Protein AF-A0A7S0Y545-F1 (afdb_monomer_lite)

pLDDT: mean 76.56, std 19.98, range [39.31, 96.38]

Sequence (110 aa):
SDDECVPLPFCPPYDPPEHGSVFPAGNVTVGGCVALECDEGYGFDPDGEGKTDPCCLRDLIGGGGKFEEGKKCYPPQDFCHVCDDIDRCPHCFIGRKEFAGKRREFHFDR

Structure (mmCIF, N/CA/C/O backbone):
data_AF-A0A7S0Y545-F1
#
_entry.id   AF-A0A7S0Y545-F1
#
loop_
_atom_site.group_PDB
_atom_site.id
_atom_site.type_symbol
_atom_site.label_atom_id
_atom_site.label_alt_id
_atom_site.label_comp_id
_atom_site.label_asym_id
_atom_site.label_entity_id
_atom_site.label_seq_id
_atom_site.pdbx_PDB_ins_code
_atom_site.Cartn_x
_atom_site.Cartn_y
_atom_site.Cartn_z
_atom_site.occupancy
_atom_site.B_iso_or_equiv
_atom_site.auth_seq_id
_atom_site.auth_comp_id
_atom_site.auth_asym_id
_atom_site.auth_atom_id
_atom_site.pdbx_PDB_model_num
ATOM 1 N N . SER A 1 1 ? 17.929 6.547 -34.557 1.00 51.59 1 SER A N 1
ATOM 2 C CA . SER A 1 1 ? 16.643 6.469 -33.846 1.00 51.59 1 SER A CA 1
ATOM 3 C C . SER A 1 1 ? 16.746 5.248 -32.988 1.00 51.59 1 SER A C 1
ATOM 5 O O . SER A 1 1 ? 16.531 4.150 -33.482 1.00 51.59 1 SER A O 1
ATOM 7 N N . ASP A 1 2 ? 17.211 5.447 -31.767 1.00 56.78 2 ASP A N 1
ATOM 8 C CA . ASP A 1 2 ? 17.566 4.364 -30.865 1.00 56.78 2 ASP A CA 1
ATOM 9 C C . ASP A 1 2 ? 16.413 4.224 -29.882 1.00 56.78 2 ASP A C 1
ATOM 11 O O . ASP A 1 2 ? 16.403 4.812 -28.804 1.00 56.78 2 ASP A O 1
ATOM 15 N N . ASP A 1 3 ? 15.380 3.513 -30.335 1.00 68.31 3 ASP A N 1
ATOM 16 C CA . ASP A 1 3 ? 14.319 3.002 -29.472 1.00 68.31 3 ASP A CA 1
ATOM 17 C C . ASP A 1 3 ? 14.866 1.730 -28.803 1.00 68.31 3 ASP A C 1
ATOM 19 O O . ASP A 1 3 ? 14.551 0.601 -29.176 1.00 68.31 3 ASP A O 1
ATOM 23 N N . GLU A 1 4 ? 15.823 1.911 -27.890 1.00 76.19 4 GLU A N 1
ATOM 24 C CA . GLU A 1 4 ? 16.260 0.828 -27.016 1.00 76.19 4 GLU A CA 1
ATOM 25 C C . GLU A 1 4 ? 15.217 0.651 -25.911 1.00 76.19 4 GLU A C 1
ATOM 27 O O . GLU A 1 4 ? 15.039 1.517 -25.049 1.00 76.19 4 GLU A O 1
ATOM 32 N N . CYS A 1 5 ? 14.541 -0.501 -25.907 1.00 77.75 5 CYS A N 1
ATOM 33 C CA . CYS A 1 5 ? 13.757 -0.954 -24.763 1.00 77.75 5 CYS A CA 1
ATOM 34 C C . CYS A 1 5 ? 14.693 -1.243 -23.584 1.00 77.75 5 CYS A C 1
ATOM 36 O O . CYS A 1 5 ? 15.118 -2.378 -23.365 1.00 77.75 5 CYS A O 1
ATOM 38 N N . VAL A 1 6 ? 15.012 -0.212 -22.808 1.00 77.94 6 VAL A N 1
ATOM 39 C CA . VAL A 1 6 ? 15.703 -0.385 -21.532 1.00 77.94 6 VAL A CA 1
ATOM 40 C C . VAL A 1 6 ? 14.742 -1.006 -20.511 1.00 77.94 6 VAL A C 1
ATOM 42 O O . VAL A 1 6 ? 13.595 -0.559 -20.397 1.00 77.94 6 VAL A O 1
ATOM 45 N N . PRO A 1 7 ? 15.164 -2.041 -19.763 1.00 79.31 7 PRO A N 1
ATOM 46 C CA . PRO A 1 7 ? 14.319 -2.650 -18.746 1.00 79.31 7 PRO A CA 1
ATOM 47 C C . PRO A 1 7 ? 13.936 -1.612 -17.687 1.00 79.31 7 PRO A C 1
ATOM 49 O O . PRO A 1 7 ? 14.788 -0.885 -17.170 1.00 79.31 7 PRO A O 1
ATOM 52 N N . LEU A 1 8 ? 12.639 -1.536 -17.377 1.00 81.81 8 LEU A N 1
ATOM 53 C CA . LEU A 1 8 ? 12.142 -0.610 -16.369 1.00 81.81 8 LEU A CA 1
ATOM 54 C C . LEU A 1 8 ? 12.596 -1.052 -14.971 1.00 81.81 8 LEU A C 1
ATOM 56 O O . LEU A 1 8 ? 12.548 -2.246 -14.657 1.00 81.81 8 LEU A O 1
ATOM 60 N N . PRO A 1 9 ? 12.989 -0.102 -14.109 1.00 89.75 9 PRO A N 1
ATOM 61 C CA . PRO A 1 9 ? 13.230 -0.406 -12.711 1.00 89.75 9 PRO A CA 1
ATOM 62 C C . PRO A 1 9 ? 11.947 -0.912 -12.040 1.00 89.75 9 PRO A C 1
ATOM 64 O O . PRO A 1 9 ? 10.828 -0.617 -12.468 1.00 89.75 9 PRO A O 1
ATOM 67 N N . PHE A 1 10 ? 12.118 -1.670 -10.964 1.00 92.50 10 PHE A N 1
ATOM 68 C CA . PHE A 1 10 ? 11.036 -2.174 -10.126 1.00 92.50 10 PHE A CA 1
ATOM 69 C C . PHE A 1 10 ? 11.235 -1.712 -8.685 1.00 92.50 10 PHE A C 1
ATOM 71 O O . PHE A 1 10 ? 12.362 -1.484 -8.241 1.00 92.50 10 PHE A O 1
ATOM 78 N N . CYS A 1 11 ? 10.131 -1.585 -7.963 1.00 94.38 11 CYS A N 1
ATOM 79 C CA . CYS A 1 11 ? 10.123 -1.462 -6.521 1.00 94.38 11 CYS A CA 1
ATOM 80 C C . CYS A 1 11 ? 10.144 -2.863 -5.884 1.00 94.38 11 CYS A C 1
ATOM 82 O O . CYS A 1 11 ? 9.540 -3.794 -6.439 1.00 94.38 11 CYS A O 1
ATOM 84 N N . PRO A 1 12 ? 10.820 -3.033 -4.729 1.00 93.50 12 PRO A N 1
ATOM 85 C CA . PRO A 1 12 ? 10.651 -4.226 -3.897 1.00 93.50 12 PRO A CA 1
ATOM 86 C C . PRO A 1 12 ? 9.186 -4.351 -3.442 1.00 93.50 12 PRO A C 1
ATOM 88 O O . PRO A 1 12 ? 8.431 -3.405 -3.642 1.00 93.50 12 PRO A O 1
ATOM 91 N N . PRO A 1 13 ? 8.750 -5.472 -2.847 1.00 95.00 13 PRO A N 1
ATOM 92 C CA . PRO A 1 13 ? 7.399 -5.577 -2.300 1.00 95.00 13 PRO A CA 1
ATOM 93 C C . PRO A 1 13 ? 7.121 -4.433 -1.319 1.00 95.00 13 PRO A C 1
ATOM 95 O O . PRO A 1 13 ? 7.990 -4.082 -0.522 1.00 95.00 13 PRO A O 1
ATOM 98 N N . TYR A 1 14 ? 5.936 -3.829 -1.414 1.00 94.25 14 TYR A N 1
ATOM 99 C CA . TYR A 1 14 ? 5.532 -2.753 -0.511 1.00 94.25 14 TYR A CA 1
ATOM 100 C C . TYR A 1 14 ? 5.309 -3.320 0.896 1.00 94.25 14 TYR A C 1
ATOM 102 O O . TYR A 1 14 ? 4.627 -4.335 1.040 1.00 94.25 14 TYR A O 1
ATOM 110 N N . ASP A 1 15 ? 5.857 -2.673 1.925 1.00 94.38 15 ASP A N 1
ATOM 111 C CA . ASP A 1 15 ? 5.605 -3.055 3.315 1.00 94.38 15 ASP A CA 1
ATOM 112 C C . ASP A 1 15 ? 4.177 -2.647 3.713 1.00 94.38 15 ASP A C 1
ATOM 114 O O . ASP A 1 15 ? 3.865 -1.452 3.709 1.00 94.38 15 ASP A O 1
ATOM 118 N N . PRO A 1 16 ? 3.283 -3.599 4.033 1.00 91.75 16 PRO A N 1
ATOM 119 C CA . PRO A 1 16 ? 1.910 -3.271 4.390 1.00 91.75 16 PRO A CA 1
ATOM 120 C C . PRO A 1 16 ? 1.857 -2.388 5.648 1.00 91.75 16 PRO A C 1
ATOM 122 O O . PRO A 1 16 ? 2.695 -2.537 6.545 1.00 91.75 16 PRO A O 1
ATOM 125 N N . PRO A 1 17 ? 0.877 -1.470 5.740 1.00 91.44 17 PRO A N 1
ATOM 126 C CA . PRO A 1 17 ? 0.664 -0.697 6.954 1.00 91.44 17 PRO A CA 1
ATOM 127 C C . PRO A 1 17 ? 0.278 -1.617 8.120 1.00 91.44 17 PRO A C 1
ATOM 129 O O . PRO A 1 17 ? -0.269 -2.702 7.927 1.00 91.44 17 PRO A O 1
ATOM 132 N N . GLU A 1 18 ? 0.539 -1.165 9.346 1.00 92.69 18 GLU A N 1
ATOM 133 C CA . GLU A 1 18 ? 0.054 -1.858 10.540 1.00 92.69 18 GLU A CA 1
ATOM 134 C C . GLU A 1 18 ? -1.476 -1.954 10.494 1.00 92.69 18 GLU A C 1
ATOM 136 O O . GLU A 1 18 ? -2.136 -0.974 10.153 1.00 92.69 18 GLU A O 1
ATOM 141 N N . HIS A 1 19 ? -2.026 -3.130 10.810 1.00 92.75 19 HIS A N 1
ATOM 142 C CA . HIS A 1 19 ? -3.459 -3.422 10.683 1.00 92.75 19 HIS A CA 1
ATOM 143 C C . HIS A 1 19 ? -4.021 -3.212 9.267 1.00 92.75 19 HIS A C 1
ATOM 145 O O . HIS A 1 19 ? -5.142 -2.727 9.082 1.00 92.75 19 HIS A O 1
ATOM 151 N N . GLY A 1 20 ? -3.222 -3.548 8.255 1.00 93.94 20 GLY A N 1
ATOM 152 C CA . GLY A 1 20 ? -3.660 -3.567 6.875 1.00 93.94 20 GLY A CA 1
ATOM 153 C C . GLY A 1 20 ? -2.865 -4.534 6.011 1.00 93.94 20 GLY A C 1
ATOM 154 O O . GLY A 1 20 ? -1.880 -5.151 6.413 1.00 93.94 20 GLY A O 1
ATOM 155 N N . SER A 1 21 ? -3.331 -4.654 4.781 1.00 94.75 21 SER A N 1
ATOM 156 C CA . SER A 1 21 ? -2.813 -5.526 3.744 1.00 94.75 2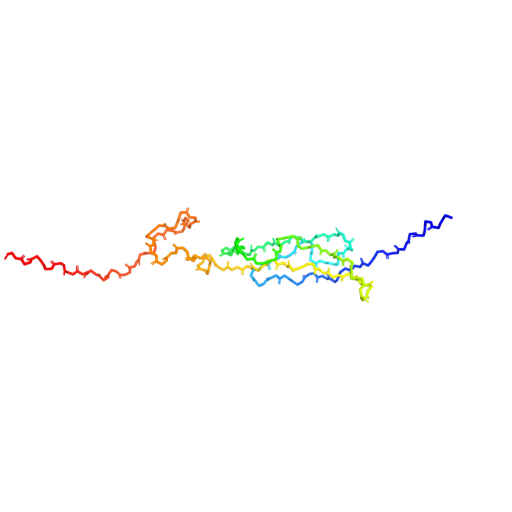1 SER A CA 1
ATOM 157 C C . SER A 1 21 ? -2.533 -4.722 2.478 1.00 94.75 21 SER A C 1
ATOM 159 O O . SER A 1 21 ? -3.086 -3.643 2.260 1.00 94.75 21 SER A O 1
ATOM 161 N N . VAL A 1 22 ? -1.655 -5.254 1.629 1.00 96.38 22 VAL A N 1
ATOM 162 C CA . VAL A 1 22 ? -1.270 -4.628 0.362 1.00 96.38 22 VAL A CA 1
ATOM 163 C C . VAL A 1 22 ? -1.436 -5.594 -0.802 1.00 96.38 22 VAL A C 1
ATOM 165 O O . VAL A 1 22 ? -1.078 -6.771 -0.711 1.00 96.38 22 VAL A O 1
ATOM 168 N N . PHE A 1 23 ? -1.960 -5.092 -1.918 1.00 94.69 23 PHE A N 1
ATOM 169 C CA . PHE A 1 23 ? -2.147 -5.867 -3.135 1.00 94.69 23 PHE A CA 1
ATOM 170 C C . PHE A 1 23 ? -1.696 -5.091 -4.383 1.00 94.69 23 PHE A C 1
ATOM 172 O O . PHE A 1 23 ? -2.194 -3.996 -4.623 1.00 94.69 23 PHE A O 1
ATOM 179 N N . PRO A 1 24 ? -0.819 -5.646 -5.238 1.00 94.44 24 PRO A N 1
ATOM 180 C CA . PRO A 1 24 ? -0.152 -6.942 -5.108 1.00 94.44 24 PRO A CA 1
ATOM 181 C C . PRO A 1 24 ? 0.955 -6.946 -4.037 1.00 94.44 24 PRO A C 1
ATOM 183 O O . PRO A 1 24 ? 1.701 -5.983 -3.900 1.00 94.44 24 PRO A O 1
ATOM 186 N N . ALA A 1 25 ? 1.126 -8.073 -3.337 1.00 88.38 25 ALA A N 1
ATOM 187 C CA . ALA A 1 25 ? 2.143 -8.262 -2.289 1.00 88.38 25 ALA A CA 1
ATOM 188 C C . ALA A 1 25 ? 3.559 -8.580 -2.832 1.00 88.38 25 ALA A C 1
ATOM 190 O O . ALA A 1 25 ? 4.348 -9.267 -2.185 1.00 88.38 25 ALA A O 1
ATOM 191 N N . GLY A 1 26 ? 3.876 -8.144 -4.053 1.00 92.00 26 GLY A N 1
ATOM 192 C CA . GLY A 1 26 ? 5.108 -8.501 -4.760 1.00 92.00 26 GLY A CA 1
ATOM 193 C C . GLY A 1 26 ? 5.791 -7.303 -5.406 1.00 92.00 26 GLY A C 1
ATOM 194 O O . GLY A 1 26 ? 5.381 -6.160 -5.220 1.00 92.00 26 GLY A O 1
ATOM 195 N N . ASN A 1 27 ? 6.839 -7.574 -6.183 1.00 91.81 27 ASN A N 1
ATOM 196 C CA . ASN A 1 27 ? 7.563 -6.527 -6.898 1.00 91.81 27 ASN A CA 1
ATOM 197 C C . ASN A 1 27 ? 6.642 -5.845 -7.913 1.00 91.81 27 ASN A C 1
ATOM 199 O O . ASN A 1 27 ? 5.942 -6.512 -8.679 1.00 91.81 27 ASN A O 1
ATOM 203 N N . VAL A 1 28 ? 6.706 -4.518 -7.961 1.00 94.62 28 VAL A N 1
ATOM 204 C CA . VAL A 1 28 ? 5.915 -3.701 -8.883 1.00 94.62 28 VAL A CA 1
ATOM 205 C C . VAL A 1 28 ? 6.858 -2.918 -9.778 1.00 94.62 28 VAL A C 1
ATOM 207 O O . VAL A 1 28 ? 7.814 -2.307 -9.310 1.00 94.62 28 VAL A O 1
ATOM 210 N N . THR A 1 29 ? 6.622 -2.946 -11.085 1.0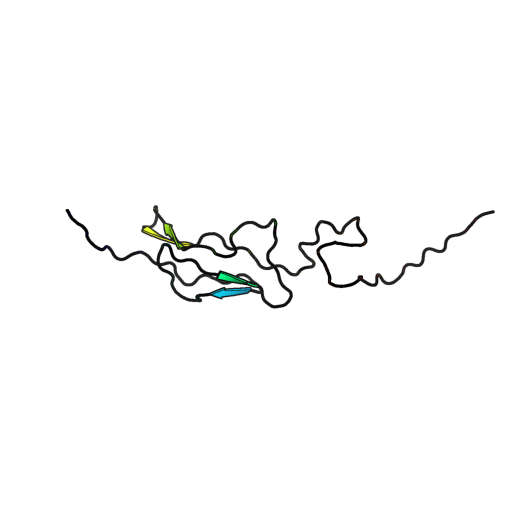0 93.94 29 THR A N 1
ATOM 211 C CA . THR A 1 29 ? 7.393 -2.139 -12.038 1.00 93.94 29 THR A CA 1
ATOM 212 C C . THR A 1 29 ? 7.102 -0.658 -11.840 1.00 93.94 29 THR A C 1
ATOM 214 O O . THR A 1 29 ? 5.980 -0.289 -11.500 1.00 93.94 29 THR A O 1
ATOM 217 N N . VAL A 1 30 ? 8.080 0.205 -12.111 1.00 93.69 30 VAL A N 1
ATOM 218 C CA . VAL A 1 30 ? 7.866 1.657 -12.101 1.00 93.69 30 VAL A CA 1
ATOM 219 C C . VAL A 1 30 ? 6.662 2.037 -12.969 1.00 93.69 30 VAL A C 1
ATOM 221 O O . VAL A 1 30 ? 6.518 1.567 -14.097 1.00 93.69 30 VAL A O 1
ATOM 224 N N . GLY A 1 31 ? 5.793 2.882 -12.414 1.00 92.19 31 GLY A N 1
ATOM 225 C CA . GLY A 1 31 ? 4.491 3.260 -12.963 1.00 92.19 31 GLY A CA 1
ATOM 226 C C . GLY A 1 31 ? 3.323 2.392 -12.481 1.00 92.19 31 GLY A C 1
ATOM 227 O O . GLY A 1 31 ? 2.176 2.800 -12.633 1.00 92.19 31 GLY A O 1
ATOM 228 N N . GLY A 1 32 ? 3.584 1.224 -11.888 1.00 94.38 32 GLY A N 1
ATOM 229 C CA . GLY A 1 32 ? 2.559 0.406 -11.241 1.00 94.38 32 GLY A CA 1
ATOM 230 C C . GLY A 1 32 ? 2.253 0.892 -9.825 1.00 94.38 32 GLY A C 1
ATOM 231 O O . GLY A 1 32 ? 3.126 1.445 -9.156 1.00 94.38 32 GLY A O 1
ATOM 232 N N . CYS A 1 33 ? 1.030 0.658 -9.356 1.00 96.00 33 CYS A N 1
ATOM 233 C CA . CYS A 1 33 ? 0.584 1.038 -8.016 1.00 96.00 33 CYS A CA 1
ATOM 234 C C . CYS A 1 33 ? 0.079 -0.186 -7.257 1.00 96.00 33 CYS A C 1
ATOM 236 O O . CYS A 1 33 ? -0.373 -1.162 -7.864 1.00 96.00 33 CYS A O 1
ATOM 238 N N . VAL A 1 34 ? 0.184 -0.132 -5.935 1.00 96.38 34 VAL A N 1
ATOM 239 C CA . VAL A 1 34 ? -0.414 -1.122 -5.035 1.00 96.38 34 VAL A CA 1
ATOM 240 C C . VAL A 1 34 ? -1.655 -0.526 -4.395 1.00 96.38 34 VAL A C 1
ATOM 242 O O . VAL A 1 34 ? -1.716 0.681 -4.225 1.00 96.38 34 VAL A O 1
ATOM 245 N N . ALA A 1 35 ? -2.630 -1.349 -4.040 1.00 96.06 35 ALA A N 1
ATOM 246 C CA . ALA A 1 35 ? -3.784 -0.970 -3.242 1.00 96.06 35 ALA A CA 1
ATOM 247 C C . ALA A 1 35 ? -3.543 -1.368 -1.786 1.00 96.06 35 ALA A C 1
ATOM 249 O O . ALA A 1 35 ? -3.126 -2.497 -1.510 1.00 96.06 35 ALA A O 1
ATOM 250 N N . LEU A 1 36 ? -3.816 -0.444 -0.874 1.00 95.31 36 LEU A N 1
ATOM 251 C CA . LEU A 1 36 ? -3.832 -0.693 0.559 1.00 95.31 36 LEU A CA 1
ATOM 252 C C . LEU A 1 36 ? -5.267 -0.953 1.010 1.00 95.31 36 LEU A C 1
ATOM 254 O O . LEU A 1 36 ? -6.192 -0.246 0.611 1.00 95.31 36 LEU A O 1
ATOM 258 N N . GLU A 1 37 ? -5.436 -1.933 1.884 1.00 94.69 37 GLU A N 1
ATOM 259 C CA . GLU A 1 37 ? -6.710 -2.265 2.513 1.00 94.69 37 GLU A CA 1
ATOM 260 C C . GLU A 1 37 ? -6.491 -2.407 4.017 1.00 94.69 37 GLU A C 1
ATOM 262 O O . GLU A 1 37 ? -5.568 -3.098 4.439 1.00 94.69 37 GLU A O 1
ATOM 267 N N . CYS A 1 38 ? -7.297 -1.733 4.833 1.00 93.94 38 CYS A N 1
ATOM 268 C CA . CYS A 1 38 ? -7.224 -1.896 6.283 1.00 93.94 38 CYS A CA 1
ATOM 269 C C . CYS A 1 38 ? -7.975 -3.154 6.725 1.00 93.94 38 CYS A C 1
ATOM 271 O O . CYS A 1 38 ? -8.997 -3.510 6.136 1.00 93.94 38 CYS A O 1
ATOM 273 N N . ASP A 1 39 ? -7.482 -3.791 7.785 1.00 93.62 39 ASP A N 1
ATOM 274 C CA . ASP A 1 39 ? -8.139 -4.939 8.402 1.00 93.62 39 ASP A CA 1
ATOM 275 C C . ASP A 1 39 ? -9.524 -4.562 8.960 1.00 93.62 39 ASP A C 1
ATOM 277 O O . ASP A 1 39 ? -9.853 -3.391 9.182 1.00 93.62 39 ASP A O 1
ATOM 281 N N . GLU A 1 40 ? -10.353 -5.575 9.226 1.00 89.12 40 GLU A N 1
ATOM 282 C CA . GLU A 1 40 ? -11.689 -5.371 9.789 1.00 89.12 40 GLU A CA 1
ATOM 283 C C . GLU A 1 40 ? -11.632 -4.553 11.090 1.00 89.12 40 GLU A C 1
ATOM 285 O O . GLU A 1 40 ? -10.910 -4.880 12.033 1.00 89.12 40 GLU A O 1
ATOM 290 N N . GLY A 1 41 ? -12.423 -3.479 11.144 1.00 85.00 41 GLY A N 1
ATOM 291 C CA . GLY A 1 41 ? -12.463 -2.576 12.292 1.00 85.00 41 GLY A CA 1
ATOM 292 C C . GLY A 1 41 ? -11.393 -1.484 12.282 1.00 85.00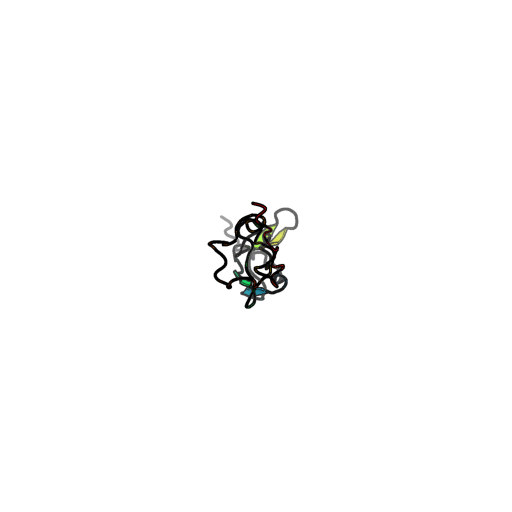 41 GLY A C 1
ATOM 293 O O . GLY A 1 41 ? -11.342 -0.725 13.244 1.00 85.00 41 GLY A O 1
ATOM 294 N N . TYR A 1 42 ? -10.596 -1.360 11.218 1.00 88.62 42 TYR A N 1
ATOM 295 C CA . TYR A 1 42 ? -9.655 -0.263 10.993 1.00 88.62 42 TYR A CA 1
ATOM 296 C C . TYR A 1 42 ? -10.058 0.557 9.763 1.00 88.62 42 TYR A C 1
ATOM 298 O O . TYR A 1 42 ? -10.797 0.099 8.892 1.00 88.62 42 TYR A O 1
ATOM 306 N N . GLY A 1 43 ? -9.589 1.800 9.697 1.00 89.25 43 GLY A N 1
ATOM 307 C CA . GLY A 1 43 ? -9.851 2.696 8.579 1.00 89.25 43 GLY A CA 1
ATOM 308 C C . GLY A 1 43 ? -8.688 3.635 8.304 1.00 89.25 43 GLY A C 1
ATOM 309 O O . GLY A 1 43 ? -7.823 3.856 9.153 1.00 89.25 43 GLY A O 1
ATOM 310 N N . PHE A 1 44 ? -8.678 4.193 7.098 1.00 88.00 44 PHE A N 1
ATOM 311 C CA . PHE A 1 44 ? -7.758 5.263 6.747 1.00 88.00 44 PHE A CA 1
ATOM 312 C C . PHE A 1 44 ? -8.203 6.568 7.394 1.00 88.00 44 PHE A C 1
ATOM 314 O O . PHE A 1 44 ? -9.386 6.913 7.355 1.00 88.00 44 PHE A O 1
ATOM 321 N N . ASP A 1 45 ? -7.242 7.320 7.920 1.00 81.25 45 ASP A N 1
ATOM 322 C CA . ASP A 1 45 ? -7.498 8.684 8.362 1.00 81.25 45 ASP A CA 1
ATOM 323 C C . ASP A 1 45 ? -7.823 9.563 7.135 1.00 81.25 45 ASP A C 1
ATOM 325 O O . ASP A 1 45 ? -7.005 9.628 6.199 1.00 81.25 45 ASP A O 1
ATOM 329 N N . PRO A 1 46 ? -9.012 10.194 7.064 1.00 75.06 46 PRO A N 1
ATOM 330 C CA . PRO A 1 46 ? -9.390 11.016 5.916 1.00 75.06 46 PRO A CA 1
ATOM 331 C C . PRO A 1 46 ? -8.449 12.213 5.745 1.00 75.06 46 PRO A C 1
ATOM 333 O O . PRO A 1 46 ? -8.092 12.542 4.612 1.00 75.06 46 PRO A O 1
ATOM 336 N N . ASP A 1 47 ? -7.988 12.786 6.855 1.00 79.00 47 ASP A N 1
ATOM 337 C CA . ASP A 1 47 ? -7.080 13.934 6.900 1.00 79.00 47 ASP A CA 1
ATOM 338 C C . ASP A 1 47 ? -5.591 13.531 6.868 1.00 79.00 47 ASP A C 1
ATOM 340 O O . ASP A 1 47 ? -4.712 14.384 6.743 1.00 79.00 47 ASP A O 1
ATOM 344 N N . GLY A 1 48 ? -5.304 12.229 6.934 1.00 76.56 48 GLY A N 1
ATOM 345 C CA . GLY A 1 48 ? -3.953 11.696 7.065 1.00 76.56 48 GLY A CA 1
ATOM 346 C C . GLY A 1 48 ? -3.140 11.796 5.780 1.00 76.56 48 GLY A C 1
ATOM 347 O O . GLY A 1 48 ? -3.676 11.696 4.671 1.00 76.56 48 GLY A O 1
ATOM 348 N N . GLU A 1 49 ? -1.827 11.943 5.927 1.00 86.38 49 GLU A N 1
ATOM 349 C CA . GLU A 1 49 ? -0.889 11.997 4.805 1.00 86.38 49 GLU A CA 1
ATOM 350 C C . GLU A 1 49 ? -0.755 10.633 4.095 1.00 86.38 49 GLU A C 1
ATOM 352 O O . GLU A 1 49 ? -1.055 9.574 4.653 1.00 86.38 49 GLU A O 1
ATOM 357 N N . GLY A 1 50 ? -0.318 10.670 2.833 1.00 90.75 50 GLY A N 1
ATOM 358 C CA . GLY A 1 50 ? -0.127 9.488 1.990 1.00 90.75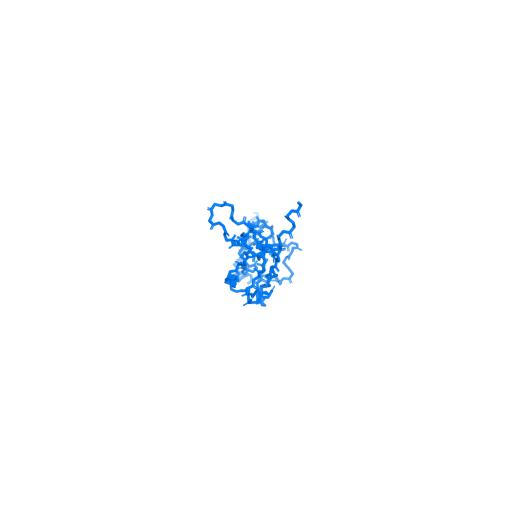 50 GLY A CA 1
ATOM 359 C C . GLY A 1 50 ? -1.343 9.087 1.144 1.00 90.75 50 GLY A C 1
ATOM 360 O O . GLY A 1 50 ? -2.408 9.710 1.180 1.00 90.75 50 GLY A O 1
ATOM 361 N N . LYS A 1 51 ? -1.172 8.034 0.335 1.00 92.94 51 LYS A N 1
ATOM 362 C CA . LYS A 1 51 ? -2.190 7.510 -0.596 1.00 92.94 51 LYS A CA 1
ATOM 363 C C . LYS A 1 51 ? -2.699 6.127 -0.198 1.00 92.94 51 LYS A C 1
ATOM 365 O O . LYS A 1 51 ? -1.960 5.321 0.355 1.00 92.94 51 LYS A O 1
ATOM 370 N N . THR A 1 52 ? -3.952 5.824 -0.526 1.00 93.94 52 THR A N 1
ATOM 371 C CA . THR A 1 52 ? -4.494 4.450 -0.464 1.00 93.94 52 THR A CA 1
ATOM 372 C C . THR A 1 52 ? -3.939 3.555 -1.572 1.00 93.94 52 THR A C 1
ATOM 374 O O . THR A 1 52 ? -4.032 2.335 -1.492 1.00 93.94 52 THR A O 1
ATOM 377 N N . ASP A 1 53 ? -3.351 4.173 -2.593 1.00 95.12 53 ASP A N 1
ATOM 378 C CA . ASP A 1 53 ? -2.844 3.536 -3.800 1.00 95.12 53 ASP A CA 1
ATOM 379 C C . ASP A 1 53 ? -1.421 4.020 -4.157 1.00 95.12 53 ASP A C 1
ATOM 381 O O . ASP A 1 53 ? -1.212 4.627 -5.208 1.00 95.12 53 ASP A O 1
ATOM 385 N N . PRO A 1 54 ? -0.412 3.838 -3.281 1.00 95.75 54 PRO A N 1
ATOM 386 C CA . PRO A 1 54 ? 0.923 4.368 -3.533 1.00 95.75 54 PRO A CA 1
ATOM 387 C C . PRO A 1 54 ? 1.547 3.736 -4.785 1.00 95.75 54 PRO A C 1
ATOM 389 O O . PRO A 1 54 ? 1.584 2.511 -4.957 1.00 95.75 54 PRO A O 1
ATOM 392 N N . CYS A 1 55 ? 2.069 4.586 -5.670 1.00 95.75 55 CYS A N 1
ATOM 393 C CA . CYS A 1 55 ? 2.671 4.153 -6.924 1.00 95.75 55 CYS A CA 1
ATOM 394 C C . CYS A 1 55 ? 4.192 4.007 -6.817 1.00 95.75 55 CYS A C 1
ATOM 396 O O . CYS A 1 55 ? 4.869 4.747 -6.102 1.00 95.75 55 CYS A O 1
ATOM 398 N N . CYS A 1 56 ? 4.746 3.046 -7.552 1.00 95.62 56 CYS A N 1
ATOM 399 C CA . CYS A 1 56 ? 6.180 2.876 -7.719 1.00 95.62 56 CYS A CA 1
ATOM 400 C C . CYS A 1 56 ? 6.703 3.947 -8.682 1.00 95.62 56 CYS A C 1
ATOM 402 O O . CYS A 1 56 ? 6.434 3.907 -9.884 1.00 95.62 56 CYS A O 1
ATOM 404 N N . LEU A 1 57 ? 7.459 4.911 -8.169 1.00 93.62 57 LEU A N 1
ATOM 405 C CA . LEU A 1 57 ? 8.037 6.001 -8.946 1.00 93.62 57 LEU A CA 1
ATOM 406 C C . LEU A 1 57 ? 9.500 5.723 -9.274 1.00 93.62 57 LEU A C 1
ATOM 408 O O . LEU A 1 57 ? 10.215 5.041 -8.539 1.00 93.62 57 LEU A O 1
ATOM 412 N N . ARG A 1 58 ? 9.963 6.287 -10.391 1.00 92.25 58 ARG A N 1
ATOM 413 C CA . ARG A 1 58 ? 11.379 6.244 -10.752 1.00 92.25 58 ARG A CA 1
ATOM 414 C C . ARG A 1 58 ? 12.164 7.180 -9.841 1.00 92.25 58 ARG A C 1
ATOM 416 O O . ARG A 1 58 ? 11.934 8.387 -9.857 1.00 92.25 58 ARG A O 1
ATOM 423 N N . ASP A 1 59 ? 13.133 6.636 -9.122 1.00 89.94 59 ASP A N 1
ATOM 424 C CA . ASP A 1 59 ? 14.065 7.435 -8.341 1.00 89.94 59 ASP A CA 1
ATOM 425 C C . ASP A 1 59 ? 15.175 7.973 -9.257 1.00 89.94 59 ASP A C 1
ATOM 427 O O . ASP A 1 59 ? 16.006 7.225 -9.775 1.00 89.94 59 ASP A O 1
ATOM 431 N N . LEU A 1 60 ? 15.165 9.286 -9.505 1.00 84.06 60 LEU A N 1
ATOM 432 C CA . LEU A 1 60 ? 16.103 9.936 -10.431 1.00 84.06 60 LEU A CA 1
ATOM 433 C C . LEU A 1 60 ? 17.524 10.069 -9.863 1.00 84.06 60 LEU A C 1
ATOM 435 O O . LEU A 1 60 ? 18.449 10.351 -10.620 1.00 84.06 60 LEU A O 1
ATOM 439 N N . ILE A 1 61 ? 17.697 9.875 -8.553 1.00 84.12 61 ILE A N 1
ATOM 440 C CA . ILE A 1 61 ? 18.983 10.032 -7.866 1.00 84.12 61 ILE A CA 1
ATOM 441 C C . ILE A 1 61 ? 19.723 8.692 -7.756 1.00 84.12 61 ILE A C 1
ATOM 443 O O . ILE A 1 61 ? 20.909 8.615 -8.058 1.00 84.12 61 ILE A O 1
ATOM 447 N N . GLY A 1 62 ? 19.026 7.631 -7.358 1.00 79.69 62 GLY A N 1
ATOM 448 C CA . GLY A 1 62 ? 19.545 6.276 -7.177 1.00 79.69 62 GLY A CA 1
ATOM 449 C C . GLY A 1 62 ? 19.293 5.334 -8.355 1.00 79.69 62 GLY A C 1
ATOM 450 O O . GLY A 1 62 ? 19.799 4.215 -8.349 1.00 79.69 62 GLY A O 1
ATOM 451 N N . GLY A 1 63 ? 18.528 5.751 -9.371 1.00 80.62 63 GLY A N 1
ATOM 452 C CA . GLY A 1 63 ? 18.293 4.978 -10.597 1.00 80.62 63 GLY A CA 1
ATOM 453 C C . GLY A 1 63 ? 17.358 3.768 -10.446 1.00 80.62 63 GLY A C 1
ATOM 454 O O . GLY A 1 63 ? 17.209 3.005 -11.400 1.00 80.62 63 GLY A O 1
ATOM 455 N N . GLY A 1 64 ? 16.731 3.589 -9.279 1.00 87.81 64 GLY A N 1
ATOM 456 C CA . GLY A 1 64 ? 15.814 2.487 -8.964 1.00 87.81 64 GLY A CA 1
ATOM 457 C C . GLY A 1 64 ? 14.331 2.878 -8.976 1.00 87.81 64 GLY A C 1
ATOM 458 O O . GLY A 1 64 ? 13.946 3.926 -9.499 1.00 87.81 64 GLY A O 1
ATOM 459 N N . GLY A 1 65 ? 13.490 2.015 -8.398 1.00 92.06 65 GLY A N 1
ATOM 460 C CA . GLY A 1 65 ? 12.087 2.305 -8.095 1.00 92.06 65 GLY A CA 1
ATOM 461 C C . GLY A 1 65 ? 11.895 2.571 -6.601 1.00 92.06 65 GLY A C 1
ATOM 462 O O . GLY A 1 65 ? 12.430 1.832 -5.774 1.00 92.06 65 GLY A O 1
ATOM 463 N N . LYS A 1 66 ? 11.124 3.603 -6.249 1.00 93.44 66 LYS A N 1
ATOM 464 C CA . LYS A 1 66 ? 10.710 3.891 -4.871 1.00 93.44 66 LYS A CA 1
ATOM 465 C C . LYS A 1 66 ? 9.211 4.163 -4.824 1.00 93.44 66 LYS A C 1
ATOM 467 O O . LYS A 1 66 ? 8.693 4.901 -5.657 1.00 93.44 66 LYS A O 1
ATOM 472 N N . PHE A 1 67 ? 8.525 3.582 -3.848 1.00 94.50 67 PHE A N 1
ATOM 473 C CA . PHE A 1 67 ? 7.106 3.845 -3.649 1.00 94.50 67 PHE A CA 1
ATOM 474 C C . PHE A 1 67 ? 6.840 5.228 -3.058 1.00 94.50 67 PHE A C 1
ATOM 476 O O . PHE A 1 67 ? 7.633 5.750 -2.268 1.00 94.50 67 PHE A O 1
ATOM 483 N N . GLU A 1 68 ? 5.700 5.796 -3.442 1.00 94.94 68 GLU A N 1
ATOM 484 C CA . GLU A 1 68 ? 5.072 6.898 -2.719 1.00 94.94 68 GLU A CA 1
ATOM 485 C C . GLU A 1 68 ? 4.707 6.490 -1.287 1.00 94.94 68 GLU A C 1
ATOM 487 O O . GLU A 1 68 ? 4.598 5.309 -0.958 1.00 94.94 68 GLU A O 1
ATOM 492 N N . GLU A 1 69 ? 4.499 7.487 -0.433 1.00 94.38 69 GLU A N 1
ATOM 493 C CA . GLU A 1 69 ? 4.036 7.251 0.928 1.00 94.38 69 GLU A CA 1
ATOM 494 C C . GLU A 1 69 ? 2.573 6.785 0.923 1.00 94.38 69 GLU A C 1
ATOM 496 O O . GLU A 1 69 ? 1.686 7.458 0.386 1.00 94.38 69 GLU A O 1
ATOM 501 N N . GLY A 1 70 ? 2.325 5.609 1.495 1.00 93.88 70 GLY A N 1
ATOM 502 C CA . GLY A 1 70 ? 0.985 5.070 1.681 1.00 93.88 70 GLY A CA 1
ATOM 503 C C . GLY A 1 70 ? 0.342 5.527 2.987 1.00 93.88 70 GLY A C 1
ATOM 504 O O . GLY A 1 70 ? 1.029 5.798 3.973 1.00 93.88 70 GLY A O 1
ATOM 505 N N . LYS A 1 71 ? -0.992 5.579 3.002 1.00 92.31 71 LYS A N 1
ATOM 506 C CA . LYS A 1 71 ? -1.761 5.859 4.218 1.00 92.31 71 LYS A CA 1
ATOM 507 C C . LYS A 1 71 ? -1.581 4.744 5.249 1.00 92.31 71 LYS A C 1
ATOM 509 O O . LYS A 1 71 ? -1.391 3.575 4.914 1.00 92.31 71 LYS A O 1
ATOM 514 N N . LYS A 1 72 ? -1.704 5.120 6.520 1.00 91.44 72 LYS A N 1
ATOM 515 C CA . LYS A 1 72 ? -1.715 4.199 7.663 1.00 91.44 72 LYS A CA 1
ATOM 516 C C . LYS A 1 72 ? -3.149 3.862 8.065 1.00 91.44 72 LYS A C 1
ATOM 518 O O . LYS A 1 72 ? -4.054 4.678 7.876 1.00 91.44 72 LYS A O 1
ATOM 523 N N . CYS A 1 73 ? -3.333 2.671 8.622 1.00 91.12 73 CYS A N 1
ATOM 524 C CA . CYS A 1 73 ? -4.608 2.221 9.159 1.00 91.12 73 CYS A CA 1
ATOM 525 C C . CYS A 1 73 ? -4.672 2.519 10.656 1.00 91.12 73 CYS A C 1
ATOM 52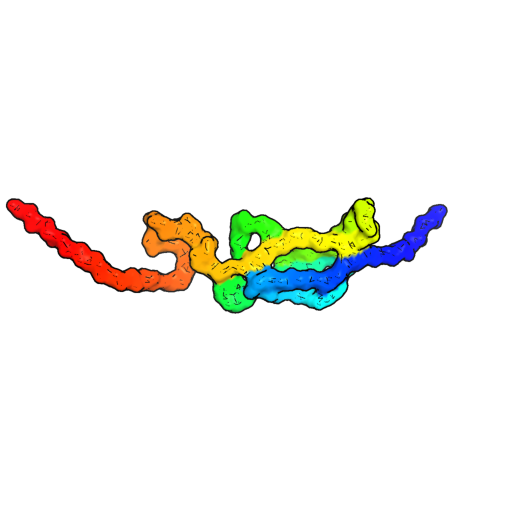7 O O . CYS A 1 73 ? -3.740 2.224 11.403 1.00 91.12 73 CYS A O 1
ATOM 529 N N . TYR A 1 74 ? -5.783 3.105 11.086 1.00 87.00 74 TYR A N 1
ATOM 530 C CA . TYR A 1 74 ? -6.040 3.460 12.476 1.00 87.00 74 TYR A CA 1
ATOM 531 C C . TYR A 1 74 ? -7.369 2.866 12.926 1.00 87.00 74 TYR A C 1
ATOM 533 O O . TYR A 1 74 ? -8.286 2.703 12.111 1.00 87.00 74 TYR A O 1
ATOM 541 N N . PRO A 1 75 ? -7.519 2.542 14.218 1.00 84.06 75 PRO A N 1
ATOM 542 C CA . PRO A 1 75 ? -8.816 2.159 14.730 1.00 84.06 75 PRO A CA 1
ATOM 543 C C . PRO A 1 75 ? -9.758 3.382 14.706 1.00 84.06 75 PRO A C 1
ATOM 545 O O . PRO A 1 75 ? -9.324 4.519 14.905 1.00 84.06 75 PRO A O 1
ATOM 548 N N . PRO A 1 76 ? -11.075 3.179 14.535 1.00 72.56 76 PRO A N 1
ATOM 549 C CA . PRO A 1 76 ? -12.070 4.241 14.359 1.00 72.56 76 PRO A CA 1
ATOM 550 C C . PRO A 1 76 ? -12.189 5.222 15.522 1.00 72.56 76 PRO A C 1
ATOM 552 O O . PRO A 1 76 ? -12.755 6.304 15.386 1.00 72.56 76 PRO A O 1
ATOM 555 N N . GLN A 1 77 ? -11.664 4.846 16.681 1.00 69.12 77 GLN A N 1
ATOM 556 C CA . GLN A 1 77 ? -11.628 5.692 17.863 1.00 69.12 77 GLN A CA 1
ATOM 557 C C . GLN A 1 77 ? -10.532 6.767 17.818 1.00 69.12 77 GLN A C 1
ATOM 559 O O . GLN A 1 77 ? -10.690 7.773 18.505 1.00 69.12 77 GLN A O 1
ATOM 564 N N . ASP A 1 78 ? -9.472 6.590 17.018 1.00 68.75 78 ASP A N 1
ATOM 565 C CA . ASP A 1 78 ? -8.318 7.502 17.003 1.00 68.75 78 ASP A CA 1
ATOM 566 C C . ASP A 1 78 ? -8.516 8.722 16.088 1.00 68.75 78 ASP A C 1
ATOM 568 O O . ASP A 1 78 ? -7.971 9.780 16.379 1.00 68.75 78 ASP A O 1
ATOM 572 N N . PHE A 1 79 ? -9.364 8.634 15.055 1.00 63.56 79 PHE A N 1
ATOM 573 C CA . PHE A 1 79 ? -9.683 9.767 14.167 1.00 63.56 79 PHE A CA 1
ATOM 574 C C . PHE A 1 79 ? -11.014 10.479 14.503 1.00 63.56 79 PHE A C 1
ATOM 576 O O . PHE A 1 79 ? -11.459 11.371 13.779 1.00 63.56 79 PHE A O 1
ATOM 583 N N . CYS A 1 80 ? -11.669 10.150 15.628 1.00 57.72 80 CYS A N 1
ATOM 584 C CA . CYS A 1 80 ? -12.850 10.877 16.138 1.00 57.72 80 CYS A CA 1
ATOM 585 C C . CYS A 1 80 ? -12.421 12.203 16.805 1.00 57.72 80 CYS A C 1
ATOM 587 O O . CYS A 1 80 ? -12.714 12.445 17.973 1.00 57.72 80 CYS A O 1
ATOM 589 N N . HIS A 1 81 ? -11.721 13.084 16.084 1.00 55.06 81 HIS A N 1
ATOM 590 C CA . HIS A 1 81 ? -11.282 14.386 16.609 1.00 55.06 81 HIS A CA 1
ATOM 591 C C . HIS A 1 81 ? -12.443 15.373 16.853 1.00 55.06 81 HIS A C 1
ATOM 593 O O . HIS A 1 81 ? -12.272 16.381 17.529 1.00 55.06 81 HIS A O 1
ATOM 599 N N . VAL A 1 82 ? -13.644 15.078 16.339 1.00 48.84 82 VAL A N 1
ATOM 600 C CA . VAL A 1 82 ? -14.848 15.939 16.411 1.00 48.84 82 VAL A CA 1
ATOM 601 C C . VAL A 1 82 ? -15.757 15.576 17.604 1.00 48.84 82 VAL A C 1
ATOM 603 O O . VAL A 1 82 ? -16.912 15.987 17.683 1.00 48.84 82 VAL A O 1
ATOM 606 N N . CYS A 1 83 ? -15.263 14.773 18.545 1.00 50.84 83 CYS A N 1
ATOM 607 C CA . CYS A 1 83 ? -16.091 14.126 19.567 1.00 50.84 83 CYS A CA 1
ATOM 608 C C . CYS A 1 83 ? -15.846 14.672 20.988 1.00 50.84 83 CYS A C 1
ATOM 610 O O . CYS A 1 83 ? -16.319 14.066 21.946 1.00 50.84 83 CYS A O 1
ATOM 612 N N . ASP A 1 84 ? -15.140 15.803 21.135 1.00 51.84 84 ASP A N 1
ATOM 613 C CA . ASP A 1 84 ? -14.914 16.442 22.446 1.00 51.84 84 ASP A CA 1
ATOM 614 C C . ASP A 1 84 ? -16.146 17.241 22.939 1.00 51.84 84 ASP A C 1
ATOM 616 O O . ASP A 1 84 ? -16.352 17.365 24.141 1.00 51.84 84 ASP A O 1
ATOM 620 N N . ASP A 1 85 ? -17.038 17.676 22.031 1.00 52.34 85 ASP A N 1
ATOM 621 C CA . ASP A 1 85 ? -18.197 18.535 22.367 1.00 52.34 85 ASP A CA 1
ATOM 622 C C . ASP A 1 85 ? -19.557 18.089 21.784 1.00 52.34 85 ASP A C 1
ATOM 624 O O . ASP A 1 85 ? -20.574 18.756 21.989 1.00 52.34 85 ASP A O 1
ATOM 628 N N . ILE A 1 86 ? -19.630 16.970 21.049 1.00 51.25 86 ILE A N 1
ATOM 629 C CA . ILE A 1 86 ? -20.871 16.553 20.371 1.00 51.25 86 ILE A CA 1
ATOM 630 C C . ILE A 1 86 ? -21.228 15.106 20.725 1.00 51.25 86 ILE A C 1
ATOM 632 O O . ILE A 1 86 ? -20.573 14.161 20.300 1.00 51.25 86 ILE A O 1
ATOM 636 N N . ASP A 1 87 ? -22.353 14.929 21.426 1.00 53.88 87 ASP A N 1
ATOM 637 C CA . ASP A 1 87 ? -22.984 13.642 21.791 1.00 53.88 87 ASP A CA 1
ATOM 638 C C . ASP A 1 87 ? -23.312 12.722 20.586 1.00 53.88 87 ASP A C 1
ATOM 640 O O . ASP A 1 87 ? -23.777 11.591 20.750 1.00 53.88 87 ASP A O 1
ATOM 644 N N . ARG A 1 88 ? -23.129 13.204 19.348 1.00 49.69 88 ARG A N 1
ATOM 645 C CA . ARG A 1 88 ? -23.381 12.468 18.103 1.00 49.69 88 ARG A CA 1
ATOM 646 C C . ARG A 1 88 ? -22.346 12.845 17.052 1.00 49.69 88 ARG A C 1
ATOM 648 O O . ARG A 1 88 ? -22.433 13.914 16.456 1.00 49.69 88 ARG A O 1
ATOM 655 N N . CYS A 1 89 ? -21.419 11.933 16.779 1.00 47.38 89 CYS A N 1
ATOM 656 C CA . CYS A 1 89 ? -20.558 12.027 15.610 1.00 47.38 89 CYS A CA 1
ATOM 657 C C . CYS A 1 89 ? -21.346 11.522 14.386 1.00 47.38 89 CYS A C 1
ATOM 659 O O . CYS A 1 89 ? -21.710 10.344 14.359 1.00 47.38 89 CYS A O 1
ATOM 661 N N . PRO A 1 90 ? -21.654 12.366 13.383 1.00 50.16 90 PRO A N 1
ATOM 662 C CA . PRO A 1 90 ? -22.503 11.978 12.253 1.00 50.16 90 PRO A CA 1
ATOM 663 C C . PRO A 1 90 ? -21.894 10.874 11.376 1.00 50.16 90 PRO A C 1
ATOM 665 O O . PRO A 1 90 ? -22.601 10.294 10.557 1.00 50.16 90 PRO A O 1
ATOM 668 N N . HIS A 1 91 ? -20.599 10.582 11.532 1.00 53.06 91 HIS A N 1
ATOM 669 C CA . HIS A 1 91 ? -19.870 9.618 10.703 1.00 53.06 91 HIS A CA 1
ATOM 670 C C . HIS A 1 91 ? -19.540 8.315 11.453 1.00 53.06 91 HIS A C 1
ATOM 672 O O . HIS A 1 91 ? -19.071 7.361 10.840 1.00 53.06 91 HIS A O 1
ATOM 678 N N . CYS A 1 92 ? -19.821 8.240 12.760 1.00 50.44 92 CYS A N 1
ATOM 679 C CA . CYS A 1 92 ? -19.629 7.033 13.558 1.00 50.44 92 CYS A CA 1
ATOM 680 C C . CYS A 1 92 ? -20.998 6.402 13.855 1.00 50.44 92 CYS A C 1
ATOM 682 O O . CYS A 1 92 ? -21.687 6.777 14.801 1.00 50.44 92 CYS A O 1
ATOM 684 N N . PHE A 1 93 ? -21.415 5.445 13.021 1.00 49.81 93 PHE A N 1
ATOM 685 C CA . PHE A 1 93 ? -22.630 4.639 13.231 1.00 49.81 93 PHE A CA 1
ATOM 686 C C . PHE A 1 93 ? -22.446 3.533 14.292 1.00 49.81 93 PHE A C 1
ATOM 688 O O . PHE A 1 93 ? -23.340 2.708 14.483 1.00 49.81 93 PHE A O 1
ATOM 695 N N . ILE A 1 94 ? -21.309 3.501 14.999 1.00 47.62 94 ILE A N 1
ATOM 696 C CA . ILE A 1 94 ? -21.099 2.599 16.134 1.00 47.62 94 ILE A CA 1
ATOM 697 C C . ILE A 1 94 ? -21.706 3.270 17.367 1.00 47.62 94 ILE A C 1
ATOM 699 O O . ILE A 1 94 ? -21.325 4.374 17.747 1.00 47.62 94 ILE A O 1
ATOM 703 N N . GLY A 1 95 ? -22.741 2.622 17.902 1.00 39.69 95 GLY A N 1
ATOM 704 C CA . GLY A 1 95 ? -23.720 3.182 18.825 1.00 39.69 95 GLY A CA 1
ATOM 705 C C . GLY A 1 95 ? -23.158 3.845 20.082 1.00 39.69 95 GLY A C 1
ATOM 706 O O . GLY A 1 95 ? -21.997 3.687 20.447 1.00 39.69 95 GLY A O 1
ATOM 707 N N . ARG A 1 96 ? -24.051 4.595 20.746 1.00 46.59 96 ARG A N 1
ATOM 708 C CA . ARG A 1 96 ? -23.844 5.267 22.038 1.00 46.59 96 ARG A CA 1
ATOM 709 C C . ARG A 1 96 ? -22.815 4.527 22.898 1.00 46.59 96 ARG A C 1
ATOM 711 O O . ARG A 1 96 ? -23.086 3.415 23.345 1.00 46.59 96 ARG A O 1
ATOM 718 N N . LYS A 1 97 ? -21.695 5.187 23.221 1.00 43.66 97 LYS A N 1
ATOM 719 C CA . LYS A 1 97 ? -20.986 4.883 24.467 1.00 43.66 97 LYS A CA 1
ATOM 720 C C . LYS A 1 97 ? -22.019 5.054 25.575 1.00 43.66 97 LYS A C 1
ATOM 722 O O . LYS A 1 97 ? -22.436 6.174 25.866 1.00 43.66 97 LYS A O 1
ATOM 727 N N . GLU A 1 98 ? -22.476 3.955 26.160 1.00 48.41 98 GLU A N 1
ATOM 728 C CA . GLU A 1 98 ? -23.164 4.003 27.441 1.00 48.41 98 GLU A CA 1
ATOM 729 C C . GLU A 1 98 ? -22.132 4.479 28.465 1.00 48.41 98 GLU A C 1
ATOM 731 O O . GLU A 1 98 ? -21.409 3.696 29.078 1.00 48.41 98 GLU A O 1
ATOM 736 N N . PHE A 1 99 ? -21.984 5.798 28.589 1.00 46.22 99 PHE A N 1
ATOM 737 C CA . PHE A 1 99 ? -21.232 6.388 29.679 1.00 46.22 99 PHE A CA 1
ATOM 738 C C . PHE A 1 99 ? -21.897 5.913 30.967 1.00 46.22 99 PHE A C 1
ATOM 740 O O . PHE A 1 99 ? -23.059 6.234 31.224 1.00 46.22 99 PHE A O 1
ATOM 747 N N . ALA A 1 100 ? -21.167 5.121 31.758 1.00 44.38 100 ALA A N 1
ATOM 748 C CA . ALA A 1 100 ? -21.576 4.716 33.092 1.00 44.38 100 ALA A CA 1
ATOM 749 C C . ALA A 1 100 ? -22.022 5.969 33.861 1.00 44.38 100 ALA A C 1
ATOM 751 O O . ALA A 1 100 ? -21.223 6.857 34.166 1.00 44.38 100 ALA A O 1
ATOM 752 N N . GLY A 1 101 ? -23.334 6.078 34.072 1.00 41.75 101 GLY A N 1
ATOM 753 C CA . GLY A 1 101 ? -23.979 7.313 34.480 1.00 41.75 101 GLY A CA 1
ATOM 754 C C . GLY A 1 101 ? -23.449 7.830 35.811 1.00 41.75 101 GLY A C 1
ATOM 755 O O . GLY A 1 101 ? -23.757 7.285 36.868 1.00 41.75 101 GLY A O 1
ATOM 756 N N . LYS A 1 102 ? -22.747 8.964 35.781 1.00 40.59 102 LYS A N 1
ATOM 757 C CA . LYS A 1 102 ? -22.663 9.849 36.944 1.00 40.59 102 LYS A CA 1
ATOM 758 C C . LYS A 1 102 ? -23.932 10.699 36.950 1.00 40.59 102 LYS A C 1
ATOM 760 O O . LYS A 1 102 ? -23.970 11.797 36.403 1.00 40.59 102 LYS A O 1
ATOM 765 N N . ARG A 1 103 ? -25.002 10.137 37.519 1.00 43.53 103 ARG A N 1
ATOM 766 C CA . ARG A 1 103 ? -26.267 10.832 37.788 1.00 43.53 103 ARG A CA 1
ATOM 767 C C . ARG A 1 103 ? -25.944 12.027 38.698 1.00 43.53 103 ARG A C 1
ATOM 769 O O . ARG A 1 103 ? -25.721 11.840 39.888 1.00 43.53 103 ARG A O 1
ATOM 776 N N . ARG A 1 104 ? -25.833 13.239 38.144 1.00 49.88 104 ARG A N 1
ATOM 777 C CA . ARG A 1 104 ? -25.773 14.459 38.961 1.00 49.88 104 ARG A CA 1
ATOM 778 C C . ARG A 1 104 ? -27.180 14.697 39.501 1.00 49.88 104 ARG A C 1
ATOM 780 O O . ARG A 1 104 ? -28.108 14.912 38.726 1.00 49.88 104 ARG A O 1
ATOM 787 N N . GLU A 1 105 ? -27.337 14.581 40.813 1.00 45.78 105 GLU A N 1
ATOM 788 C CA . GLU A 1 105 ? -28.565 14.947 41.513 1.00 45.78 105 GLU A CA 1
ATOM 789 C C . GLU A 1 105 ? -28.751 16.464 41.398 1.00 45.78 105 GLU A C 1
ATOM 791 O O . GLU A 1 105 ? -27.957 17.250 41.915 1.00 45.78 105 GLU A O 1
ATOM 796 N N . PHE A 1 106 ? -29.778 16.879 40.657 1.00 44.03 106 PHE A N 1
ATOM 797 C CA . PHE A 1 106 ? -30.232 18.263 40.643 1.00 44.03 106 PHE A CA 1
ATOM 798 C C . PHE A 1 106 ? -30.965 18.534 41.959 1.00 44.03 106 PHE A C 1
ATOM 800 O O . PHE A 1 106 ? -32.089 18.074 42.152 1.00 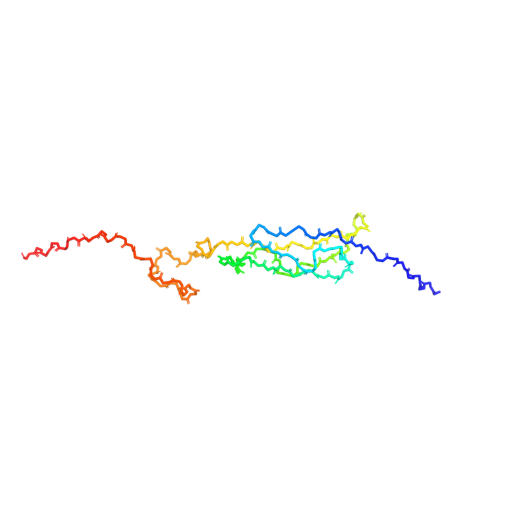44.03 106 PHE A O 1
ATOM 807 N N . HIS A 1 107 ? -30.341 19.295 42.857 1.00 47.53 107 HIS A N 1
ATOM 808 C CA . HIS A 1 107 ? -31.067 19.960 43.933 1.00 47.53 107 HIS A CA 1
ATOM 809 C C . HIS A 1 107 ? -31.786 21.181 43.351 1.00 47.53 107 HIS A C 1
ATOM 811 O O . HIS A 1 107 ? -31.150 22.146 42.930 1.00 47.53 107 HIS A O 1
ATOM 817 N N . PHE A 1 108 ? -33.115 21.114 43.304 1.00 39.31 108 PHE A N 1
ATOM 818 C CA . PHE A 1 108 ? -33.977 22.275 43.100 1.00 39.31 108 PHE A CA 1
ATOM 819 C C . PHE A 1 108 ? -34.157 22.941 44.470 1.00 39.31 108 PHE A C 1
ATOM 821 O O . PHE A 1 108 ? -34.902 22.428 45.304 1.00 39.31 108 PHE A O 1
ATOM 828 N N . ASP A 1 109 ? -33.427 24.027 44.729 1.00 42.75 109 ASP A N 1
ATOM 829 C CA . ASP A 1 109 ? -33.700 24.891 45.881 1.00 42.75 109 ASP A CA 1
ATOM 830 C C . ASP A 1 109 ? -34.845 25.845 45.507 1.00 42.75 109 ASP A C 1
ATOM 832 O O . ASP A 1 109 ? -34.876 26.392 44.400 1.00 42.75 109 ASP A O 1
ATOM 836 N N . ARG A 1 110 ? -35.837 25.924 46.393 1.00 41.19 110 ARG A N 1
ATOM 837 C CA . ARG A 1 110 ? -37.136 26.581 46.209 1.00 41.19 110 ARG A CA 1
ATOM 838 C C . ARG A 1 110 ? -37.123 28.001 46.753 1.00 41.19 110 ARG A C 1
ATOM 840 O O . ARG A 1 110 ? -36.628 28.178 47.883 1.00 41.19 110 ARG A O 1
#

Organism: Hemiselmis andersenii (NCBI:txid464988)

Secondary structure (DSSP, 8-state):
-----PPPPEEPPPPPPTTEEEES-S-EETT-BPEEEEPTT-EE-TT-SSBSS-BEEE-TTTSSEEEPPBPPEE-TTTS-TT-SS-S--TT--S----------------

Foldseek 3Di:
DDPDPDDFAKDAFDDAAVQWDKPPRGIGGAVAWIAIDGHPQKDFQPPDDADRIWGFHQDPPVRHTDTTGHTHIDGPVVNVPVPPPDQDDPPDPPDGPPPPDPPDDDDDDD

Radius of gyration: 23.31 Å; chains: 1; bounding box: 57×35×80 Å